Protein AF-A0A7W5LXK2-F1 (afdb_monomer_lite)

Foldseek 3Di:
DLLQVLLVLLQVQLVVVDPVSLVVVVVVLVVVQVVCCVVVVDDDDPVSSVSSVVSNVNSVVVNVVVVVVVVVVVVVVVVD

pLDDT: mean 92.48, std 7.87, range [61.69, 98.38]

Secondary structure (DSSP, 8-state):
-HHHHHHHHHHHHHHTT-HHHHHHHHHHHHHHHHHHHHHTSS---HHHHHHHHHHHHHHHHHHHHHHHHHHHHHHHHHH-

Sequence (80 aa):
MIILTAITLGLTVGLMRSASVIALVAMLIGVTFAFAAIAAGGAVSFLALLYTIIGYNAGLLLYLGGLFTTDRLRAVLVHS

Radius of gyration: 16.38 Å; chains: 1; bounding box: 45×24×45 Å

Structure (mmCIF, N/CA/C/O backbone):
data_AF-A0A7W5LXK2-F1
#
_entry.id   AF-A0A7W5LXK2-F1
#
loop_
_atom_site.group_PDB
_atom_site.id
_atom_site.type_symbol
_atom_site.label_atom_id
_atom_site.label_alt_id
_atom_site.label_comp_id
_atom_site.label_asym_id
_atom_site.label_entity_id
_atom_site.label_seq_id
_atom_site.pdbx_PDB_ins_code
_atom_site.Cartn_x
_atom_site.Cartn_y
_atom_site.Cartn_z
_atom_site.occupancy
_atom_site.B_iso_or_equiv
_atom_site.auth_seq_id
_atom_site.auth_comp_id
_atom_site.auth_asym_id
_atom_site.auth_atom_id
_atom_site.pdbx_PDB_model_num
ATOM 1 N N . MET A 1 1 ? 0.715 -10.526 -6.120 1.00 77.75 1 MET A N 1
ATOM 2 C CA . MET A 1 1 ? 1.417 -9.783 -5.048 1.00 77.75 1 MET A CA 1
ATOM 3 C C . MET A 1 1 ? 1.085 -8.289 -5.064 1.00 77.75 1 MET A C 1
ATOM 5 O O . MET A 1 1 ? 0.618 -7.803 -4.047 1.00 77.75 1 MET A O 1
ATOM 9 N N . ILE A 1 2 ? 1.219 -7.592 -6.206 1.00 91.75 2 ILE A N 1
ATOM 10 C CA . ILE A 1 2 ? 1.102 -6.118 -6.303 1.00 91.75 2 ILE A CA 1
ATOM 11 C C . ILE A 1 2 ? -0.182 -5.517 -5.699 1.00 91.75 2 ILE A C 1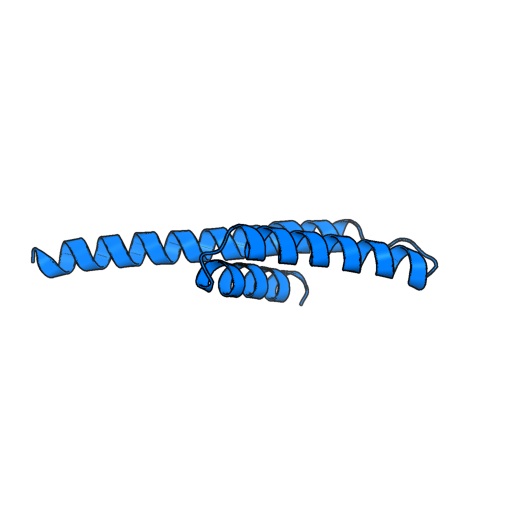
ATOM 13 O O . ILE A 1 2 ? -0.116 -4.539 -4.963 1.00 91.75 2 ILE A O 1
ATOM 17 N N . ILE A 1 3 ? -1.338 -6.142 -5.951 1.00 94.38 3 ILE A N 1
ATOM 18 C CA . ILE A 1 3 ? -2.636 -5.631 -5.494 1.00 94.38 3 ILE A CA 1
ATOM 19 C C . ILE A 1 3 ? -2.764 -5.677 -3.966 1.00 94.38 3 ILE A C 1
ATOM 21 O O . ILE A 1 3 ? -3.147 -4.688 -3.352 1.00 94.38 3 ILE A O 1
ATOM 25 N N . LEU A 1 4 ? -2.378 -6.797 -3.346 1.00 95.94 4 LEU A N 1
ATOM 26 C CA . LEU A 1 4 ? -2.455 -6.980 -1.896 1.00 95.94 4 LEU A CA 1
ATOM 27 C C . LEU A 1 4 ? -1.505 -6.021 -1.176 1.00 95.94 4 LEU A C 1
ATOM 29 O O . LEU A 1 4 ? -1.899 -5.398 -0.198 1.00 95.94 4 LEU A O 1
ATOM 33 N N . THR A 1 5 ? -0.286 -5.840 -1.692 1.00 96.56 5 THR A N 1
ATOM 34 C CA . THR A 1 5 ? 0.671 -4.873 -1.138 1.00 96.56 5 THR A CA 1
ATOM 35 C C . THR A 1 5 ? 0.120 -3.448 -1.181 1.00 96.56 5 THR A C 1
ATOM 37 O O . THR A 1 5 ? 0.197 -2.734 -0.185 1.00 96.56 5 THR A O 1
ATOM 40 N N . ALA A 1 6 ? -0.482 -3.041 -2.302 1.00 97.31 6 ALA A N 1
ATOM 41 C CA . ALA A 1 6 ? -1.076 -1.715 -2.436 1.00 97.31 6 ALA A CA 1
ATOM 42 C C . ALA A 1 6 ? -2.253 -1.500 -1.468 1.00 97.31 6 ALA A C 1
ATOM 44 O O . ALA A 1 6 ? -2.333 -0.450 -0.833 1.00 97.31 6 ALA A O 1
ATOM 45 N N . ILE A 1 7 ? -3.111 -2.512 -1.290 1.00 98.19 7 ILE A N 1
ATOM 46 C CA . ILE A 1 7 ? -4.195 -2.491 -0.293 1.00 98.19 7 ILE A CA 1
ATOM 47 C C . ILE A 1 7 ? -3.632 -2.305 1.118 1.00 98.19 7 ILE A C 1
ATOM 49 O O . ILE A 1 7 ? -4.108 -1.444 1.858 1.00 98.19 7 ILE A O 1
ATOM 53 N N . THR A 1 8 ? -2.590 -3.054 1.485 1.00 97.69 8 THR A N 1
ATOM 54 C CA . THR A 1 8 ? -1.943 -2.928 2.798 1.00 97.69 8 THR A CA 1
ATOM 55 C C . THR A 1 8 ? -1.352 -1.536 3.017 1.00 97.69 8 THR A C 1
ATOM 57 O O . THR A 1 8 ? -1.480 -0.994 4.117 1.00 97.69 8 THR A O 1
ATOM 60 N N . LEU A 1 9 ? -0.756 -0.921 1.989 1.00 97.44 9 LEU A N 1
ATOM 61 C CA . LEU A 1 9 ? -0.281 0.465 2.067 1.00 97.44 9 LEU A CA 1
ATOM 62 C C . LEU A 1 9 ? -1.444 1.432 2.311 1.00 97.44 9 LEU A C 1
ATOM 64 O O . LEU A 1 9 ? -1.358 2.260 3.213 1.00 97.44 9 LEU A O 1
ATOM 68 N N . GLY A 1 10 ? -2.548 1.288 1.572 1.00 97.12 10 GLY A N 1
ATOM 69 C CA . GLY A 1 10 ? -3.749 2.105 1.764 1.00 97.12 10 GLY A CA 1
ATOM 70 C C . GLY A 1 10 ? -4.320 1.991 3.180 1.00 97.12 10 GLY A C 1
ATOM 71 O O . GLY A 1 10 ? -4.584 3.005 3.820 1.00 97.12 10 GLY A O 1
ATOM 72 N N . LEU A 1 11 ? -4.433 0.770 3.711 1.00 97.38 11 LEU A N 1
ATOM 73 C CA . LEU A 1 11 ? -4.881 0.524 5.088 1.00 97.38 11 LEU A CA 1
ATOM 74 C C . LEU A 1 11 ? -3.944 1.166 6.118 1.00 97.38 11 LEU A C 1
ATOM 76 O O . LEU A 1 11 ? -4.394 1.896 6.999 1.00 97.38 11 LEU A O 1
ATOM 80 N N . THR A 1 12 ? -2.638 0.919 5.991 1.00 97.25 12 THR A N 1
ATOM 81 C CA . THR A 1 12 ? -1.622 1.417 6.933 1.00 97.25 12 THR A CA 1
ATOM 82 C C . THR A 1 12 ? -1.593 2.938 6.967 1.00 97.25 12 THR A C 1
ATOM 84 O O . THR A 1 12 ? -1.552 3.541 8.035 1.00 97.25 12 THR A O 1
ATOM 87 N N . VAL A 1 13 ? -1.663 3.578 5.803 1.00 97.19 13 VAL A N 1
ATOM 88 C CA . VAL A 1 13 ? -1.656 5.038 5.719 1.00 97.19 13 VAL A CA 1
ATOM 89 C C . VAL A 1 13 ? -2.989 5.630 6.184 1.00 97.19 13 VAL A C 1
ATOM 91 O O . VAL A 1 13 ? -2.996 6.666 6.850 1.00 97.19 13 VAL A O 1
ATOM 94 N N . GLY A 1 14 ? -4.111 4.949 5.926 1.00 95.38 14 GLY A N 1
ATOM 95 C CA . GLY A 1 14 ? -5.414 5.297 6.494 1.00 95.38 14 GLY A CA 1
ATOM 96 C C . GLY A 1 14 ? -5.384 5.350 8.025 1.00 95.38 14 GLY A C 1
ATOM 97 O O . GLY A 1 14 ? -5.854 6.324 8.615 1.00 95.38 14 GLY A O 1
ATOM 98 N N . LEU A 1 15 ? -4.729 4.377 8.672 1.00 94.62 15 LEU A N 1
ATOM 99 C CA . LEU A 1 15 ? -4.544 4.356 10.132 1.00 94.62 15 LEU A CA 1
ATOM 100 C C . LEU A 1 15 ? -3.803 5.588 10.666 1.00 94.62 15 LEU A C 1
ATOM 102 O O . LEU A 1 15 ? -4.073 6.017 11.787 1.00 94.62 15 LEU A O 1
ATOM 106 N N . MET A 1 16 ? -2.912 6.186 9.872 1.00 95.69 16 MET A N 1
ATOM 107 C CA . MET A 1 16 ? -2.164 7.388 10.257 1.00 95.69 16 MET A CA 1
ATOM 108 C C . MET A 1 16 ? -3.018 8.667 10.224 1.00 95.69 16 MET A C 1
ATOM 110 O O . MET A 1 16 ? -2.563 9.701 10.708 1.00 95.69 16 MET A O 1
ATOM 114 N N . ARG A 1 17 ? -4.244 8.618 9.671 1.00 90.62 17 ARG A N 1
ATOM 115 C CA . ARG A 1 17 ? -5.237 9.716 9.655 1.00 90.62 17 ARG A CA 1
ATOM 116 C C . ARG A 1 17 ? -4.698 11.067 9.156 1.00 90.62 17 ARG A C 1
ATOM 118 O O . ARG A 1 17 ? -5.165 12.121 9.580 1.00 90.62 17 ARG A O 1
ATOM 125 N N . SER A 1 18 ? -3.725 11.051 8.246 1.00 94.31 18 SER A N 1
ATOM 126 C CA . SER A 1 18 ? -3.067 12.258 7.737 1.00 94.31 18 SER A CA 1
ATOM 127 C C . SER A 1 18 ? -3.146 12.338 6.218 1.00 94.31 18 SER A C 1
ATOM 129 O O . SER A 1 18 ? -2.581 11.503 5.512 1.00 94.31 18 SER A O 1
ATOM 131 N N . ALA A 1 19 ? -3.800 13.389 5.713 1.00 93.25 19 ALA A N 1
ATOM 132 C CA . ALA A 1 19 ? -3.908 13.654 4.278 1.00 93.25 19 ALA A CA 1
ATOM 133 C C . ALA A 1 19 ? -2.531 13.822 3.614 1.00 93.25 19 ALA A C 1
ATOM 135 O O . ALA A 1 19 ? -2.319 13.337 2.504 1.00 93.25 19 ALA A O 1
ATOM 136 N N . SER A 1 20 ? -1.572 14.434 4.316 1.00 95.31 20 SER A N 1
ATOM 137 C CA . SER A 1 20 ? -0.206 14.608 3.816 1.00 95.31 20 SER A CA 1
ATOM 138 C C . SER A 1 20 ? 0.509 13.272 3.629 1.00 95.31 20 SER A C 1
ATOM 140 O O . SER A 1 20 ? 1.198 13.087 2.632 1.00 95.31 20 SER A O 1
ATOM 142 N N . VAL A 1 21 ? 0.319 12.316 4.545 1.00 96.75 21 VAL A N 1
ATOM 143 C CA . VAL A 1 21 ? 0.912 10.974 4.416 1.00 96.75 21 VAL A CA 1
ATOM 144 C C . VAL A 1 21 ? 0.227 10.190 3.295 1.00 96.75 21 VAL A C 1
ATOM 146 O O . VAL A 1 21 ? 0.909 9.533 2.511 1.00 96.75 21 VAL A O 1
ATOM 149 N N . ILE A 1 22 ? -1.099 10.321 3.158 1.00 97.19 22 ILE A N 1
ATOM 150 C CA . ILE A 1 22 ? -1.858 9.734 2.042 1.00 97.19 22 ILE A CA 1
ATOM 151 C C . ILE A 1 22 ? -1.308 10.221 0.697 1.00 97.19 22 ILE A C 1
ATOM 153 O O . ILE A 1 22 ? -1.042 9.409 -0.194 1.00 97.19 22 ILE A O 1
ATOM 157 N N . ALA A 1 23 ? -1.112 11.532 0.556 1.00 97.12 23 ALA A N 1
ATOM 158 C CA . ALA A 1 23 ? -0.577 12.137 -0.657 1.00 97.12 23 ALA A CA 1
ATOM 159 C C . ALA A 1 23 ? 0.885 11.736 -0.905 1.00 97.12 23 ALA A C 1
ATOM 161 O O . ALA A 1 23 ? 1.244 11.392 -2.030 1.00 97.12 23 ALA A O 1
ATOM 162 N N . LEU A 1 24 ? 1.714 11.719 0.143 1.00 97.75 24 LEU A N 1
ATOM 163 C CA . LEU A 1 24 ? 3.120 11.327 0.055 1.00 97.75 24 LEU A CA 1
ATOM 164 C C . LEU A 1 24 ? 3.276 9.888 -0.443 1.00 97.75 24 LEU A C 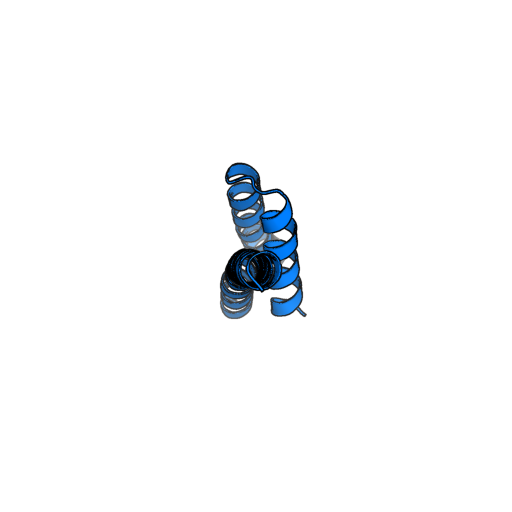1
ATOM 166 O O . LEU A 1 24 ? 4.066 9.635 -1.347 1.00 97.75 24 LEU A O 1
ATOM 170 N N . VAL A 1 25 ? 2.512 8.940 0.102 1.00 97.62 25 VAL A N 1
ATOM 171 C CA . VAL A 1 25 ? 2.603 7.536 -0.326 1.00 97.62 25 VAL A CA 1
ATOM 172 C C . VAL A 1 25 ? 2.080 7.353 -1.750 1.00 97.62 25 VAL A C 1
ATOM 174 O O . VAL A 1 25 ? 2.706 6.640 -2.533 1.00 97.62 25 VAL A O 1
ATOM 177 N N . ALA A 1 26 ? 1.007 8.050 -2.137 1.00 96.94 26 ALA A N 1
ATOM 178 C CA . ALA A 1 26 ? 0.539 8.056 -3.524 1.00 96.94 26 ALA A CA 1
ATOM 179 C C . ALA A 1 26 ? 1.609 8.602 -4.492 1.00 96.94 26 ALA A C 1
ATOM 181 O O . ALA A 1 26 ? 1.856 8.012 -5.546 1.00 96.94 26 ALA A O 1
ATOM 182 N N . MET A 1 27 ? 2.294 9.685 -4.108 1.00 98.06 27 MET A N 1
ATOM 183 C CA . MET A 1 27 ? 3.418 10.239 -4.865 1.00 98.06 27 MET A CA 1
ATOM 184 C C . MET A 1 27 ? 4.566 9.228 -4.977 1.00 98.06 27 MET A C 1
ATOM 186 O O . MET A 1 27 ? 5.068 9.002 -6.077 1.00 98.06 27 MET A O 1
ATOM 190 N N . LEU A 1 28 ? 4.961 8.585 -3.875 1.00 97.56 28 LEU A N 1
ATOM 191 C CA . LEU A 1 28 ? 6.036 7.587 -3.861 1.00 97.56 28 LEU A CA 1
ATOM 192 C C . LEU A 1 28 ? 5.717 6.369 -4.734 1.00 97.56 28 LEU A C 1
ATOM 194 O O . LEU A 1 28 ? 6.617 5.853 -5.399 1.00 97.56 28 LEU A O 1
ATOM 198 N N . ILE A 1 29 ? 4.453 5.940 -4.798 1.00 95.81 29 ILE A N 1
ATOM 199 C CA . ILE A 1 29 ? 4.005 4.909 -5.743 1.00 95.81 29 ILE A CA 1
ATOM 200 C C . ILE A 1 29 ? 4.289 5.365 -7.180 1.00 95.81 29 ILE A C 1
ATOM 202 O O . ILE A 1 29 ? 4.949 4.647 -7.930 1.00 95.81 29 ILE A O 1
ATOM 206 N N . GLY A 1 30 ? 3.857 6.573 -7.555 1.00 94.25 30 GLY A N 1
ATOM 207 C CA . GLY A 1 30 ? 4.101 7.121 -8.893 1.00 94.25 30 GLY A CA 1
ATOM 208 C C . GLY A 1 30 ? 5.590 7.226 -9.232 1.00 94.25 30 GLY A C 1
ATOM 209 O O . GLY A 1 30 ? 6.020 6.760 -10.287 1.00 94.25 30 GLY A O 1
ATOM 210 N N . VAL A 1 31 ? 6.392 7.763 -8.308 1.00 96.12 31 VAL A N 1
ATOM 211 C CA . VAL A 1 31 ? 7.852 7.885 -8.457 1.00 96.12 31 VAL A CA 1
ATOM 212 C C . VAL A 1 31 ? 8.510 6.517 -8.621 1.00 96.12 31 VAL A C 1
ATOM 214 O O . VAL A 1 31 ? 9.392 6.372 -9.459 1.00 96.12 31 VAL A O 1
ATOM 217 N N . THR A 1 32 ? 8.062 5.499 -7.887 1.00 93.81 32 THR A N 1
ATOM 218 C CA . THR A 1 32 ? 8.607 4.136 -7.992 1.00 93.81 32 THR A CA 1
ATOM 219 C C . THR A 1 32 ? 8.393 3.556 -9.388 1.00 93.81 32 THR A C 1
ATOM 221 O O . THR A 1 32 ? 9.321 3.006 -9.980 1.00 93.81 32 THR A O 1
ATOM 224 N N . PHE A 1 33 ? 7.193 3.713 -9.950 1.00 92.56 33 PHE A N 1
ATOM 225 C CA . PHE A 1 33 ? 6.893 3.244 -11.304 1.00 92.56 33 PHE A CA 1
ATOM 226 C C . PHE A 1 33 ? 7.622 4.060 -12.380 1.00 92.56 33 PHE A C 1
ATOM 228 O O . PHE A 1 33 ? 8.112 3.481 -13.350 1.00 92.56 33 PHE A O 1
ATOM 235 N N . ALA A 1 34 ? 7.751 5.377 -12.196 1.00 91.69 34 ALA A N 1
ATOM 236 C CA . ALA A 1 34 ? 8.533 6.234 -13.08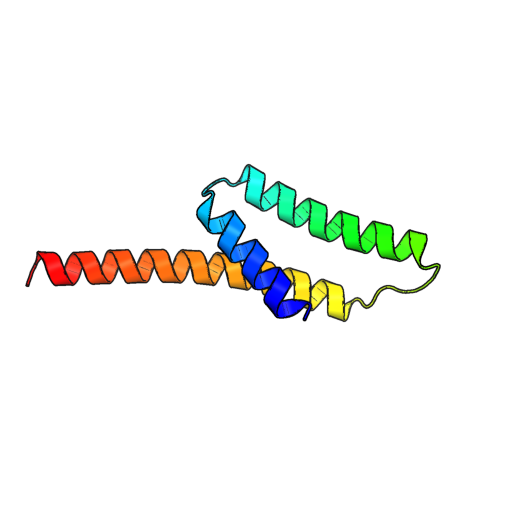6 1.00 91.69 34 ALA A CA 1
ATOM 237 C C . ALA A 1 34 ? 10.022 5.849 -13.076 1.00 91.69 34 ALA A C 1
ATOM 239 O O . ALA A 1 34 ? 10.631 5.679 -14.131 1.00 91.69 34 ALA A O 1
ATOM 240 N N . PHE A 1 35 ? 10.594 5.637 -11.889 1.00 92.50 35 PHE A N 1
ATOM 241 C CA . PHE A 1 35 ? 11.975 5.195 -11.731 1.00 92.50 35 PHE A CA 1
ATOM 242 C C . PHE A 1 35 ? 12.197 3.812 -12.346 1.00 92.50 35 PHE A C 1
ATOM 244 O O . PHE A 1 35 ? 13.170 3.615 -13.070 1.00 92.50 35 PHE A O 1
ATOM 251 N N . ALA A 1 36 ? 11.270 2.874 -12.133 1.00 91.06 36 ALA A N 1
ATOM 252 C CA . ALA A 1 36 ? 11.327 1.555 -12.754 1.00 91.06 36 ALA A CA 1
ATOM 253 C C . ALA A 1 36 ? 11.327 1.638 -14.290 1.00 91.06 36 ALA A C 1
ATOM 255 O O . ALA A 1 36 ? 12.065 0.895 -14.9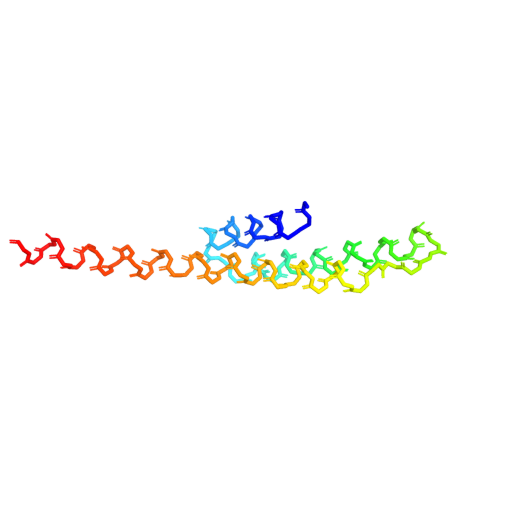30 1.00 91.06 36 ALA A O 1
ATOM 256 N N . ALA A 1 37 ? 10.560 2.559 -14.883 1.00 89.56 37 ALA A N 1
ATOM 257 C CA . ALA A 1 37 ? 10.517 2.744 -16.335 1.00 89.56 37 ALA A CA 1
ATOM 258 C C . ALA A 1 37 ? 11.839 3.268 -16.902 1.00 89.56 37 ALA A C 1
ATOM 260 O O . ALA A 1 37 ? 12.259 2.839 -17.975 1.00 89.56 37 ALA A O 1
ATOM 261 N N . ILE A 1 38 ? 12.518 4.149 -16.166 1.00 90.81 38 ILE A N 1
ATOM 262 C CA . ILE A 1 38 ? 13.839 4.663 -16.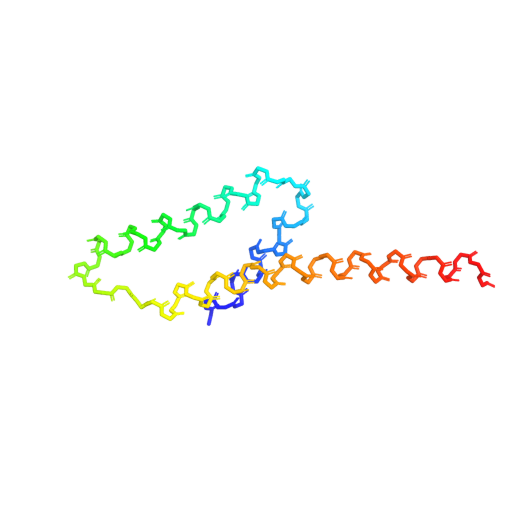544 1.00 90.81 38 ILE A CA 1
ATOM 263 C C . ILE A 1 38 ? 14.905 3.570 -16.378 1.00 90.81 38 ILE A C 1
ATOM 265 O O . ILE A 1 38 ? 15.694 3.329 -17.288 1.00 90.81 38 ILE A O 1
ATOM 269 N N . ALA A 1 39 ? 14.924 2.893 -15.226 1.00 88.75 39 ALA A N 1
ATOM 270 C CA . ALA A 1 39 ? 15.978 1.949 -14.859 1.00 88.75 39 ALA A CA 1
ATOM 271 C C . ALA A 1 39 ? 15.909 0.616 -15.624 1.00 88.75 39 ALA A C 1
ATOM 273 O O . ALA A 1 39 ? 16.946 0.020 -15.900 1.00 88.75 39 ALA A O 1
ATOM 274 N N . ALA A 1 40 ? 14.710 0.138 -15.972 1.00 80.75 40 ALA A N 1
ATOM 275 C CA . ALA A 1 40 ? 14.535 -1.148 -16.649 1.00 80.75 40 ALA A CA 1
ATOM 276 C C . ALA A 1 40 ? 14.764 -1.088 -18.172 1.00 80.75 40 ALA A C 1
ATOM 278 O O . ALA A 1 40 ? 14.691 -2.125 -18.829 1.00 80.75 40 ALA A O 1
ATOM 279 N N . GLY A 1 41 ? 15.008 0.097 -18.751 1.00 68.50 41 GLY A N 1
ATOM 280 C CA . GLY A 1 41 ? 15.243 0.261 -20.193 1.00 68.50 41 GLY A CA 1
ATOM 281 C C . GLY A 1 41 ? 14.077 -0.192 -21.086 1.00 68.50 41 GLY A C 1
ATOM 282 O O . GLY A 1 41 ? 14.281 -0.458 -22.269 1.00 68.50 41 GLY A O 1
ATOM 283 N N . GLY A 1 42 ? 12.863 -0.316 -20.538 1.00 67.62 42 GLY A N 1
ATOM 284 C CA . GLY A 1 42 ? 11.708 -0.903 -21.216 1.00 67.62 42 GLY A CA 1
ATOM 285 C C . GLY A 1 42 ? 10.371 -0.560 -20.554 1.00 67.62 42 GLY A C 1
ATOM 286 O O . GLY A 1 42 ? 10.317 0.009 -19.464 1.00 67.62 42 GLY A O 1
ATOM 287 N N . ALA A 1 43 ? 9.271 -0.895 -21.237 1.00 66.25 43 ALA A N 1
ATOM 288 C CA . ALA A 1 43 ? 7.917 -0.544 -20.815 1.00 66.25 43 ALA A CA 1
ATOM 289 C C . ALA A 1 43 ? 7.534 -1.218 -19.485 1.00 66.25 43 ALA A C 1
ATOM 291 O O . ALA A 1 43 ? 7.365 -2.437 -19.409 1.00 66.25 43 ALA A O 1
ATOM 292 N N . VAL A 1 44 ? 7.336 -0.416 -18.438 1.00 78.62 44 VAL A N 1
ATOM 293 C CA . VAL A 1 44 ? 6.699 -0.883 -17.202 1.00 78.62 44 VAL A CA 1
ATOM 294 C C . VAL A 1 44 ? 5.232 -1.177 -17.487 1.00 78.62 44 VAL A C 1
ATOM 296 O O . VAL A 1 44 ? 4.547 -0.418 -18.171 1.00 78.62 44 VAL A O 1
ATOM 299 N N . SER A 1 45 ? 4.738 -2.295 -16.956 1.00 87.00 45 SER A N 1
ATOM 300 C CA . SER A 1 45 ? 3.350 -2.707 -17.152 1.00 87.00 45 SER A CA 1
ATOM 301 C C . SER A 1 45 ? 2.374 -1.648 -16.624 1.00 87.00 45 SER A C 1
ATOM 303 O O . SER A 1 45 ? 2.225 -1.466 -15.414 1.00 87.00 45 SER A O 1
ATOM 305 N N . PHE A 1 46 ? 1.652 -0.988 -17.534 1.00 87.75 46 PHE A N 1
ATOM 306 C CA . PHE A 1 46 ? 0.568 -0.061 -17.189 1.00 87.75 46 PHE A CA 1
ATOM 307 C C . PHE A 1 46 ? -0.532 -0.734 -16.363 1.00 87.75 46 PHE A C 1
ATOM 309 O O . PHE A 1 46 ? -1.108 -0.108 -15.476 1.00 87.75 46 PHE A O 1
ATOM 316 N N . LEU A 1 47 ? -0.786 -2.027 -16.593 1.00 91.50 47 LEU A N 1
ATOM 317 C CA . LEU A 1 47 ? -1.718 -2.801 -15.771 1.00 91.50 47 LEU A CA 1
ATOM 318 C C . LEU A 1 47 ? -1.230 -2.920 -14.326 1.00 91.50 47 LEU A C 1
ATOM 320 O O . LEU A 1 47 ? -2.026 -2.798 -13.402 1.00 91.50 47 LEU A O 1
ATOM 324 N N . ALA A 1 48 ? 0.073 -3.111 -14.111 1.00 92.56 48 ALA A N 1
ATOM 325 C CA . ALA A 1 48 ? 0.645 -3.164 -12.769 1.00 92.56 48 ALA A CA 1
ATOM 326 C C . ALA A 1 48 ? 0.490 -1.821 -12.031 1.00 92.56 48 ALA A C 1
ATOM 328 O O . ALA A 1 48 ? 0.149 -1.812 -10.845 1.00 92.56 48 ALA A O 1
ATOM 329 N N . LEU A 1 49 ? 0.659 -0.697 -12.737 1.00 92.50 49 LEU A N 1
ATOM 330 C CA . LEU A 1 49 ? 0.398 0.635 -12.187 1.00 92.50 49 LEU A CA 1
ATOM 331 C C . LEU A 1 49 ? -1.087 0.809 -11.838 1.00 92.50 49 LEU A C 1
ATOM 333 O O . LEU A 1 49 ? -1.409 1.216 -10.722 1.00 92.50 49 LEU A O 1
ATOM 337 N N . LEU A 1 50 ? -1.991 0.435 -12.748 1.00 95.44 50 LEU A N 1
ATOM 338 C CA . LEU A 1 50 ? -3.436 0.521 -12.530 1.00 95.44 50 LEU A CA 1
ATOM 339 C C . LEU A 1 50 ? -3.879 -0.311 -11.318 1.00 95.44 50 LEU A C 1
ATOM 341 O O . LEU A 1 50 ? -4.590 0.198 -10.452 1.00 95.44 50 LEU A O 1
ATOM 345 N N . TYR A 1 51 ? -3.413 -1.558 -11.209 1.00 95.75 51 TYR A N 1
ATOM 346 C CA . TYR A 1 51 ? -3.686 -2.399 -10.042 1.00 95.75 51 TYR A CA 1
ATOM 347 C C . TYR A 1 51 ? -3.149 -1.782 -8.752 1.00 95.75 51 TYR A C 1
ATOM 349 O O . TYR A 1 51 ? -3.807 -1.870 -7.721 1.00 95.75 51 TYR A O 1
ATOM 357 N N . THR A 1 52 ? -1.993 -1.121 -8.793 1.00 97.00 52 THR A N 1
ATOM 358 C CA . THR A 1 52 ? -1.429 -0.461 -7.609 1.00 97.00 52 THR A CA 1
ATOM 359 C C . THR A 1 52 ? -2.276 0.741 -7.184 1.00 97.00 52 THR A C 1
ATOM 361 O O . THR A 1 52 ? -2.572 0.889 -6.000 1.00 97.00 52 THR A O 1
ATOM 364 N N . ILE A 1 53 ? -2.745 1.559 -8.132 1.00 96.94 53 ILE A N 1
ATOM 365 C CA . ILE A 1 53 ? -3.629 2.701 -7.850 1.00 96.94 53 ILE A CA 1
ATOM 366 C C . ILE A 1 53 ? -4.959 2.217 -7.267 1.00 96.94 53 ILE A C 1
ATOM 368 O O . ILE A 1 53 ? -5.393 2.711 -6.225 1.00 96.94 53 ILE A O 1
ATOM 372 N N . ILE A 1 54 ? -5.599 1.235 -7.906 1.00 97.94 54 ILE A N 1
ATOM 373 C CA . ILE A 1 54 ? -6.872 0.678 -7.431 1.00 97.94 54 ILE A CA 1
ATOM 374 C C . ILE A 1 54 ? -6.689 0.047 -6.052 1.00 97.94 54 ILE A C 1
ATOM 376 O O . ILE A 1 54 ? -7.482 0.318 -5.158 1.00 97.94 54 ILE A O 1
ATOM 380 N N . GLY A 1 55 ? -5.632 -0.742 -5.851 1.00 98.12 55 GLY A N 1
ATOM 381 C CA . GLY A 1 55 ? -5.346 -1.383 -4.571 1.00 98.12 55 GLY A CA 1
ATOM 382 C C . GLY A 1 55 ? -5.132 -0.378 -3.444 1.00 98.12 55 GLY A C 1
ATOM 383 O O . GLY A 1 55 ? -5.736 -0.520 -2.385 1.00 98.12 55 GLY A O 1
ATOM 384 N N . TYR A 1 56 ? -4.347 0.675 -3.680 1.00 98.38 56 TYR A N 1
ATOM 385 C CA . TYR A 1 56 ? -4.109 1.725 -2.687 1.00 98.38 56 TYR A CA 1
ATOM 386 C C . TYR A 1 56 ? -5.407 2.424 -2.261 1.00 98.38 56 TYR A C 1
ATOM 388 O O . TYR A 1 56 ? -5.695 2.541 -1.069 1.00 98.38 56 TYR A O 1
ATOM 396 N N . ASN A 1 57 ? -6.240 2.810 -3.231 1.00 98.06 57 ASN A N 1
ATOM 397 C CA . ASN A 1 57 ? -7.535 3.434 -2.954 1.00 98.06 57 ASN A CA 1
ATOM 398 C C . ASN A 1 57 ? -8.519 2.459 -2.293 1.00 98.06 57 ASN A C 1
ATOM 400 O O . ASN A 1 57 ? -9.217 2.838 -1.357 1.00 98.06 57 ASN A O 1
ATOM 404 N N . ALA A 1 58 ? -8.545 1.196 -2.721 1.00 98.19 58 ALA A N 1
ATOM 405 C CA . ALA A 1 58 ? -9.353 0.161 -2.086 1.00 98.19 58 ALA A CA 1
ATOM 406 C C . ALA A 1 58 ? -8.952 -0.035 -0.616 1.00 98.19 58 ALA A C 1
ATOM 408 O O . ALA A 1 58 ? -9.828 -0.133 0.236 1.00 98.19 58 ALA A O 1
ATOM 409 N N . GLY A 1 59 ? -7.656 -0.011 -0.291 1.00 97.94 59 GLY A N 1
ATOM 410 C CA . GLY A 1 59 ? -7.171 -0.040 1.091 1.00 97.94 59 GLY A CA 1
ATOM 411 C C . GLY A 1 59 ? -7.675 1.138 1.931 1.00 97.94 59 GLY A C 1
ATOM 412 O O . GLY A 1 59 ? -8.150 0.933 3.047 1.00 97.94 59 GLY A O 1
ATOM 413 N N . LEU A 1 60 ? -7.653 2.360 1.388 1.00 97.81 60 LEU A N 1
ATOM 414 C CA . LEU A 1 60 ? -8.216 3.543 2.059 1.00 97.81 60 LEU A CA 1
ATOM 415 C C . LEU A 1 60 ? -9.733 3.425 2.268 1.00 97.81 60 LEU A C 1
ATOM 417 O O . LEU A 1 60 ? -10.236 3.739 3.346 1.00 97.81 60 LEU A O 1
ATOM 421 N N . LEU A 1 61 ? -10.467 2.942 1.263 1.00 98.19 61 LEU A N 1
ATOM 422 C CA . LEU A 1 61 ? -11.913 2.726 1.359 1.00 98.19 61 LEU A CA 1
ATOM 423 C C . LEU A 1 61 ? -12.265 1.627 2.362 1.00 98.19 61 LEU A C 1
ATOM 425 O O . LEU A 1 61 ? -13.228 1.781 3.105 1.00 98.19 61 LEU A O 1
ATOM 429 N N . LEU A 1 62 ? -11.483 0.549 2.428 1.00 97.69 62 LEU A N 1
ATOM 430 C CA . LEU A 1 62 ? -11.644 -0.499 3.436 1.00 97.69 62 LEU A CA 1
ATOM 431 C C . LEU A 1 62 ? -11.381 0.039 4.844 1.00 97.69 62 LEU A C 1
ATOM 433 O O . LEU A 1 62 ? -12.137 -0.281 5.758 1.00 97.69 62 LEU A O 1
ATOM 437 N N . TYR A 1 63 ? -10.363 0.888 5.018 1.00 96.88 63 TYR A N 1
ATOM 438 C CA . TYR A 1 63 ? -10.123 1.571 6.289 1.00 96.88 63 TYR A CA 1
ATOM 439 C C . TYR A 1 63 ? -11.330 2.428 6.703 1.00 96.88 63 TYR A C 1
ATOM 441 O O . TYR A 1 63 ? -11.830 2.290 7.820 1.00 96.88 63 TYR A O 1
ATOM 449 N N . LEU A 1 64 ? -11.833 3.270 5.795 1.00 96.38 64 LEU A N 1
ATOM 450 C CA . LEU A 1 64 ? -13.011 4.105 6.048 1.00 96.38 64 LEU A CA 1
ATOM 451 C C . LEU A 1 64 ? -14.254 3.260 6.337 1.00 96.38 64 LEU A C 1
ATOM 453 O O . LEU A 1 64 ? -14.962 3.526 7.303 1.00 96.38 64 LEU A O 1
ATOM 457 N N . GLY A 1 65 ? -14.498 2.223 5.537 1.00 97.31 65 GLY A N 1
ATOM 458 C CA . GLY A 1 65 ? -15.592 1.279 5.739 1.00 97.31 65 GLY A CA 1
ATOM 459 C C . GLY A 1 65 ? -15.527 0.633 7.119 1.00 97.31 65 GLY A C 1
ATOM 460 O O . GLY A 1 65 ? -16.515 0.668 7.844 1.00 97.31 65 GLY A O 1
ATOM 461 N N . GLY A 1 66 ? -14.351 0.144 7.520 1.00 95.56 66 GLY A N 1
ATOM 462 C CA . GLY A 1 66 ? -14.106 -0.416 8.850 1.00 95.56 66 GLY A CA 1
ATOM 463 C C . GLY 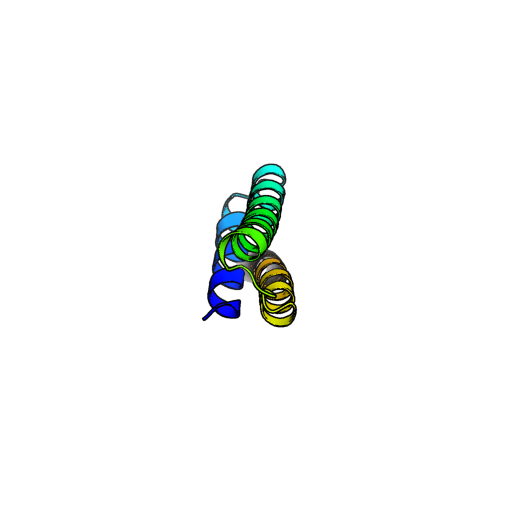A 1 66 ? -14.372 0.579 9.983 1.00 95.56 66 GLY A C 1
ATOM 464 O O . GLY A 1 66 ? -14.980 0.218 10.994 1.00 95.56 66 GLY A O 1
ATOM 465 N N . LEU A 1 67 ? -13.975 1.844 9.810 1.00 95.12 67 LEU A N 1
ATOM 466 C CA . LEU A 1 67 ? -14.263 2.912 10.769 1.00 95.12 67 LEU A CA 1
ATOM 467 C C . LEU A 1 67 ? -15.777 3.130 10.907 1.00 95.12 67 LEU A C 1
ATOM 469 O O . LEU A 1 67 ? -16.307 3.051 12.013 1.00 95.12 67 LEU A O 1
ATOM 473 N N . PHE A 1 68 ? -16.484 3.300 9.786 1.00 95.56 68 PHE A N 1
ATOM 474 C CA . PHE A 1 68 ? -17.937 3.481 9.778 1.00 95.56 68 PHE A CA 1
ATOM 475 C C . PHE A 1 68 ? -18.681 2.288 10.378 1.00 95.56 68 PHE A C 1
ATOM 477 O O . PHE A 1 68 ? -19.618 2.480 11.153 1.00 95.56 68 PHE A O 1
ATOM 484 N N . THR A 1 69 ? -18.284 1.054 10.056 1.00 95.88 69 THR A N 1
ATOM 485 C CA . THR A 1 69 ? -18.917 -0.138 10.632 1.00 95.88 69 THR A CA 1
ATOM 486 C C . THR A 1 69 ? -18.681 -0.225 12.133 1.00 95.88 69 THR A C 1
ATOM 488 O O . THR A 1 69 ? -19.606 -0.553 12.869 1.00 95.88 69 THR A O 1
ATOM 491 N N . THR A 1 70 ? -17.479 0.114 12.608 1.00 94.44 70 THR A N 1
ATOM 492 C CA . THR A 1 70 ? -17.154 0.078 14.043 1.00 94.44 70 THR A CA 1
ATOM 493 C C . THR A 1 70 ? -17.945 1.130 14.816 1.00 94.44 70 THR A C 1
ATOM 495 O O . THR A 1 70 ? -18.510 0.822 15.867 1.00 94.44 70 THR A O 1
ATOM 498 N N . ASP A 1 71 ? -18.058 2.342 14.273 1.00 92.50 71 ASP A N 1
ATOM 499 C CA . ASP A 1 71 ? -18.858 3.416 14.868 1.00 92.50 71 ASP A CA 1
ATOM 500 C C . ASP A 1 71 ? -20.343 3.036 14.938 1.00 92.50 71 ASP A C 1
ATOM 502 O O . ASP A 1 71 ? -20.992 3.229 15.969 1.00 92.50 71 ASP A O 1
ATOM 506 N N . ARG A 1 72 ? -20.884 2.425 13.875 1.00 91.62 72 ARG A N 1
ATOM 507 C CA . ARG A 1 72 ? -22.273 1.937 13.847 1.00 91.62 72 ARG A CA 1
ATOM 508 C C . ARG A 1 72 ? -22.517 0.820 14.857 1.00 91.62 72 ARG A C 1
ATOM 510 O O . ARG A 1 72 ? -23.516 0.870 15.569 1.00 91.62 72 ARG A O 1
ATOM 517 N N . LEU A 1 73 ? -21.613 -0.155 14.949 1.00 93.75 73 LEU A N 1
ATOM 518 C CA . LEU A 1 73 ? -21.712 -1.244 15.925 1.00 93.75 73 LEU A CA 1
ATOM 519 C C . LEU A 1 73 ? -21.665 -0.712 17.359 1.00 93.75 73 LEU A C 1
ATOM 521 O O . LEU A 1 73 ? -22.485 -1.110 18.181 1.00 93.75 73 LEU A O 1
ATOM 525 N N . ARG A 1 74 ? -20.765 0.235 17.651 1.00 91.44 74 ARG A N 1
ATOM 526 C CA . ARG A 1 74 ? -20.700 0.891 18.964 1.00 91.44 74 ARG A CA 1
ATOM 527 C C . ARG A 1 74 ? -22.007 1.611 19.299 1.00 91.44 74 ARG A C 1
ATOM 529 O O . ARG A 1 74 ? -22.480 1.480 20.420 1.00 91.44 74 ARG A O 1
ATOM 536 N N . ALA A 1 75 ? -22.596 2.342 18.353 1.00 90.75 75 ALA A N 1
ATOM 537 C CA . ALA A 1 75 ? -23.862 3.039 18.580 1.00 90.75 75 ALA A CA 1
ATOM 538 C C . ALA A 1 75 ? -25.010 2.070 18.909 1.00 90.75 75 ALA A C 1
ATOM 540 O O . ALA A 1 75 ? -25.777 2.329 19.828 1.00 90.75 75 ALA A O 1
ATOM 541 N N . VAL A 1 76 ? -25.106 0.940 18.202 1.00 92.88 76 VAL A N 1
ATOM 542 C CA . VAL A 1 76 ? -26.125 -0.083 18.487 1.00 92.88 76 VAL A CA 1
ATOM 543 C C . VAL A 1 76 ? -25.910 -0.702 19.869 1.00 92.88 76 VAL A C 1
ATOM 545 O O . VAL A 1 76 ? -26.850 -0.751 20.650 1.00 92.88 76 VAL A O 1
ATOM 548 N N . LEU A 1 77 ? -24.678 -1.111 20.188 1.00 89.62 77 LEU A N 1
ATOM 549 C CA . LEU A 1 77 ? -24.348 -1.808 21.438 1.00 89.62 77 LEU A CA 1
ATOM 550 C C . LEU A 1 77 ? -24.482 -0.941 22.700 1.00 89.62 77 LEU A C 1
ATOM 552 O O . LEU A 1 77 ? -24.675 -1.477 23.783 1.00 89.62 77 LEU A O 1
ATOM 556 N N . VAL A 1 78 ? -24.334 0.382 22.593 1.00 84.94 78 VAL A N 1
ATOM 557 C CA . VAL A 1 78 ? -24.472 1.306 23.738 1.00 84.94 78 VAL A CA 1
ATOM 558 C C . VAL A 1 78 ? -25.943 1.616 24.057 1.00 84.94 78 VAL A C 1
ATOM 560 O O . VAL A 1 78 ? -26.252 2.016 25.176 1.00 84.94 78 VAL A O 1
ATOM 563 N N . HIS A 1 79 ? -26.848 1.448 23.090 1.00 70.19 79 HIS A N 1
ATOM 564 C CA . HIS A 1 79 ? -28.281 1.736 23.237 1.00 70.19 79 HIS A CA 1
ATOM 565 C C . HIS A 1 79 ? -29.160 0.487 23.420 1.00 70.19 79 HIS A C 1
ATOM 567 O O . HIS A 1 79 ? -30.375 0.626 23.564 1.00 70.19 79 HIS A O 1
ATOM 573 N N . SER A 1 80 ? -28.561 -0.704 23.401 1.00 61.69 80 SER A N 1
ATOM 574 C CA . SER A 1 80 ? -29.181 -2.005 23.691 1.00 61.69 80 SER A CA 1
ATOM 575 C C . SER A 1 80 ? -28.911 -2.441 25.123 1.00 61.69 80 SER A C 1
ATOM 577 O O . SER A 1 80 ? -29.862 -2.919 25.774 1.00 61.69 80 SER A O 1
#